Protein AF-A0A352SAU0-F1 (afdb_monomer_lite)

pLDDT: mean 84.66, std 15.34, range [40.19, 97.81]

Foldseek 3Di:
DAKAKEAEAALPDDLVPADFDDPRHQYEYEYQQQDFRPDHDPRGHTHYRNDNVVLVVVCVVVVHDSVQRHQKMWMADPVRHTFFIDGHPDPFAAPVRGPDDPPPSDDPPPPPDPPDGRVNVSNVVCVVDDDDDDPPDDPD

Structure (mmCIF, N/CA/C/O backbone):
data_AF-A0A352SAU0-F1
#
_entry.id   AF-A0A352SAU0-F1
#
loop_
_atom_site.group_PDB
_atom_site.id
_atom_site.type_symbol
_atom_site.label_atom_id
_atom_site.label_alt_id
_atom_site.label_comp_id
_atom_site.label_asym_id
_atom_site.label_entity_id
_atom_site.label_seq_id
_atom_site.pdbx_PDB_ins_code
_atom_site.Cartn_x
_atom_site.Cartn_y
_atom_site.Cartn_z
_atom_site.occupancy
_atom_site.B_iso_or_equiv
_atom_site.auth_seq_id
_atom_site.auth_comp_id
_atom_site.auth_asym_id
_atom_site.auth_atom_id
_atom_site.pdbx_PDB_model_num
ATOM 1 N N . HIS A 1 1 ? 1.248 -5.505 17.274 1.00 79.69 1 HIS A N 1
ATOM 2 C CA . HIS A 1 1 ? 0.507 -5.413 16.001 1.00 79.69 1 HIS A CA 1
ATOM 3 C C . HIS A 1 1 ? 0.961 -4.166 15.246 1.00 79.69 1 HIS A C 1
ATOM 5 O O . HIS A 1 1 ? 0.919 -3.080 15.819 1.00 79.69 1 HIS A O 1
ATOM 11 N N . GLN A 1 2 ? 1.485 -4.318 14.027 1.00 91.25 2 GLN A N 1
ATOM 12 C CA . GLN A 1 2 ? 2.058 -3.236 13.208 1.00 91.25 2 GLN A CA 1
ATOM 13 C C . GLN A 1 2 ? 1.171 -3.003 11.980 1.00 91.25 2 GLN A C 1
ATOM 15 O O . GLN A 1 2 ? 0.527 -3.939 11.518 1.00 91.25 2 GLN A O 1
ATOM 20 N N . ARG A 1 3 ? 1.123 -1.770 11.464 1.00 96.06 3 ARG A N 1
ATOM 21 C CA . ARG A 1 3 ? 0.459 -1.490 10.181 1.00 96.06 3 ARG A CA 1
ATOM 22 C C . ARG A 1 3 ? 1.268 -2.079 9.039 1.00 96.06 3 ARG A C 1
ATOM 24 O O . ARG A 1 3 ? 2.491 -2.149 9.136 1.00 96.06 3 ARG A O 1
ATOM 31 N N . VAL A 1 4 ? 0.605 -2.416 7.944 1.00 97.38 4 VAL A N 1
ATOM 32 C CA . VAL A 1 4 ? 1.283 -2.883 6.732 1.00 97.38 4 VAL A CA 1
ATOM 33 C C . VAL A 1 4 ? 1.120 -1.836 5.642 1.00 97.38 4 VAL A C 1
ATOM 35 O O . VAL A 1 4 ? 0.010 -1.371 5.389 1.00 97.38 4 VAL A O 1
ATOM 38 N N . ARG A 1 5 ? 2.227 -1.476 4.993 1.00 97.75 5 ARG A N 1
ATOM 39 C CA . ARG A 1 5 ? 2.218 -0.725 3.738 1.00 97.75 5 ARG A CA 1
ATOM 40 C C . ARG A 1 5 ? 2.569 -1.684 2.615 1.00 97.75 5 ARG A C 1
ATOM 42 O O . ARG A 1 5 ? 3.668 -2.228 2.601 1.00 97.75 5 ARG A O 1
ATOM 49 N N . VAL A 1 6 ? 1.655 -1.883 1.677 1.00 97.81 6 VAL A N 1
ATOM 50 C CA . VAL A 1 6 ? 1.907 -2.688 0.479 1.00 97.81 6 VAL A CA 1
ATOM 51 C C . VAL A 1 6 ? 2.239 -1.751 -0.669 1.00 97.81 6 VAL A C 1
ATOM 53 O O . VAL A 1 6 ? 1.471 -0.828 -0.933 1.00 97.81 6 VAL A O 1
ATOM 56 N N . VAL A 1 7 ? 3.359 -1.983 -1.349 1.00 96.69 7 VAL A N 1
ATOM 57 C CA . VAL A 1 7 ? 3.805 -1.163 -2.480 1.00 96.69 7 VAL A CA 1
ATOM 58 C C . VAL A 1 7 ? 3.922 -2.031 -3.722 1.00 96.69 7 VAL A C 1
ATOM 60 O O . VAL A 1 7 ? 4.691 -2.992 -3.745 1.00 96.69 7 VAL A O 1
ATOM 63 N N . ALA A 1 8 ? 3.165 -1.689 -4.762 1.00 96.12 8 ALA A N 1
ATOM 64 C CA . ALA A 1 8 ? 3.300 -2.316 -6.065 1.00 96.12 8 ALA A CA 1
ATOM 65 C C . ALA A 1 8 ? 4.572 -1.825 -6.752 1.00 96.12 8 ALA A C 1
ATOM 67 O O . ALA A 1 8 ? 4.643 -0.693 -7.232 1.00 96.12 8 ALA A O 1
ATOM 68 N N . PHE A 1 9 ? 5.575 -2.694 -6.790 1.00 93.50 9 PHE A N 1
ATOM 69 C CA . PHE A 1 9 ? 6.899 -2.398 -7.304 1.00 93.50 9 PHE A CA 1
ATOM 70 C C . PHE A 1 9 ? 7.146 -3.197 -8.581 1.00 93.50 9 PHE A C 1
ATOM 72 O O . PHE A 1 9 ? 7.021 -4.424 -8.609 1.00 93.50 9 PHE A O 1
ATOM 79 N N . GLU A 1 10 ? 7.493 -2.498 -9.6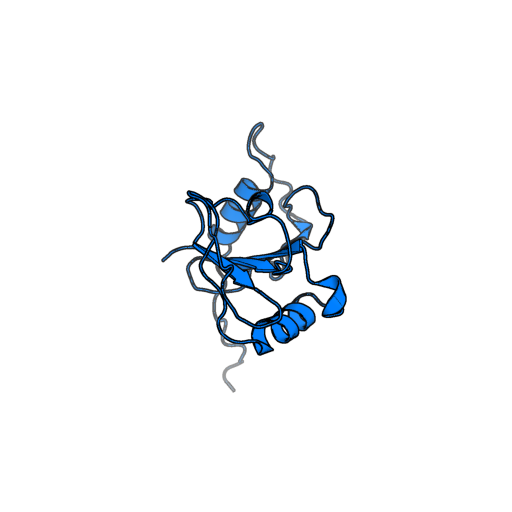57 1.00 85.31 10 GLU A N 1
ATOM 80 C CA . GLU A 1 10 ? 7.923 -3.152 -10.886 1.00 85.31 10 GLU A CA 1
ATOM 81 C C . GLU A 1 10 ? 9.350 -3.665 -10.669 1.00 85.31 10 GLU A C 1
ATOM 83 O O . GLU A 1 10 ? 10.290 -2.888 -10.562 1.00 85.31 10 GLU A O 1
ATOM 88 N N . GLY A 1 11 ? 9.485 -4.986 -10.516 1.00 67.75 11 GLY A N 1
ATOM 89 C CA . GLY A 1 11 ? 10.706 -5.678 -10.079 1.00 67.75 11 GLY A CA 1
ATOM 90 C C . GLY A 1 11 ? 11.911 -5.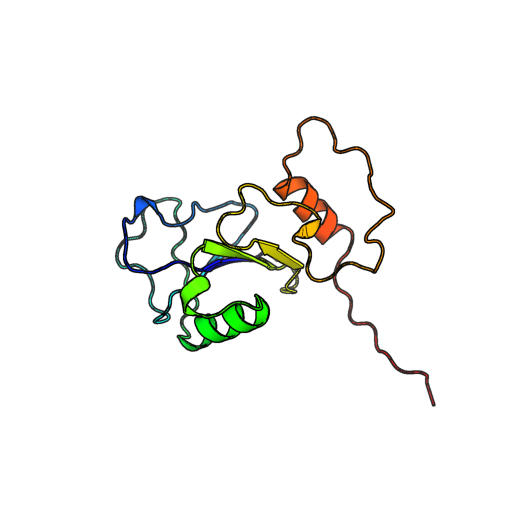601 -11.024 1.00 67.75 11 GLY A C 1
ATOM 91 O O . GLY A 1 11 ? 12.902 -6.282 -10.777 1.00 67.75 11 GLY A O 1
ATOM 92 N N . GLU A 1 12 ? 11.845 -4.791 -12.081 1.00 62.66 12 GLU A N 1
ATOM 93 C CA . GLU A 1 12 ? 12.933 -4.569 -13.031 1.00 62.66 12 GLU A CA 1
ATOM 94 C C . GLU A 1 12 ? 13.349 -3.095 -13.004 1.00 62.66 12 GLU A C 1
ATOM 96 O O . GLU A 1 12 ? 12.754 -2.246 -13.664 1.00 62.66 12 GLU A O 1
ATOM 101 N N . GLY A 1 13 ? 14.365 -2.766 -12.207 1.00 61.03 13 GLY A N 1
ATOM 102 C CA . GLY A 1 13 ? 14.868 -1.398 -12.113 1.00 61.03 13 GLY A CA 1
ATOM 103 C C . GLY A 1 13 ? 15.721 -1.144 -10.877 1.00 61.03 13 GLY A C 1
ATOM 104 O O . GLY A 1 13 ? 15.662 -1.897 -9.909 1.00 61.03 13 GLY A O 1
ATOM 105 N N . ASP A 1 14 ? 16.538 -0.091 -10.971 1.00 64.56 14 ASP A N 1
ATOM 106 C CA . ASP A 1 14 ? 17.459 0.450 -9.963 1.00 64.56 14 ASP A CA 1
ATOM 107 C C . ASP A 1 14 ? 17.063 0.129 -8.509 1.00 64.56 14 ASP A C 1
ATOM 109 O O . ASP A 1 14 ? 15.983 0.494 -8.045 1.00 64.56 14 ASP A O 1
ATOM 113 N N . ALA A 1 15 ? 17.968 -0.500 -7.754 1.00 68.44 15 ALA A N 1
ATOM 114 C CA . ALA A 1 15 ? 17.779 -0.779 -6.331 1.00 68.44 15 ALA A CA 1
ATOM 115 C C . ALA A 1 15 ? 17.501 0.499 -5.503 1.00 68.44 15 ALA A C 1
ATOM 117 O O . ALA A 1 15 ? 16.905 0.424 -4.426 1.00 68.44 15 ALA A O 1
ATOM 118 N N . GLY A 1 16 ? 17.886 1.678 -6.010 1.00 73.69 16 GLY A N 1
ATOM 119 C CA . GLY A 1 16 ? 17.534 2.986 -5.456 1.00 73.69 16 GLY A CA 1
ATOM 120 C C . GLY A 1 16 ? 16.041 3.342 -5.534 1.00 73.69 16 GLY A C 1
ATOM 121 O O . GLY A 1 16 ? 15.580 4.171 -4.744 1.00 73.69 16 GLY A O 1
ATOM 122 N N . ALA A 1 17 ? 15.279 2.693 -6.419 1.00 84.50 17 ALA A N 1
ATOM 123 C CA . ALA A 1 17 ? 13.839 2.891 -6.589 1.00 84.50 17 ALA A CA 1
ATOM 124 C C . ALA A 1 17 ? 12.986 2.082 -5.598 1.00 84.50 17 ALA A C 1
ATOM 126 O O . ALA A 1 17 ? 11.784 2.326 -5.491 1.00 84.50 17 ALA A O 1
ATOM 127 N N . LEU A 1 18 ? 13.582 1.140 -4.853 1.00 91.25 18 LEU A N 1
ATOM 128 C CA . LEU A 1 18 ? 12.860 0.411 -3.811 1.00 91.25 18 LEU A CA 1
ATOM 129 C C . LEU A 1 18 ? 12.302 1.391 -2.766 1.00 91.25 18 LEU A C 1
ATOM 131 O O . LEU A 1 18 ? 12.976 2.357 -2.418 1.00 91.25 18 LEU A O 1
ATOM 135 N N . PRO A 1 19 ? 11.109 1.173 -2.203 1.00 92.12 19 PRO A N 1
ATOM 136 C CA . PRO A 1 19 ? 10.586 2.029 -1.143 1.00 92.12 19 PRO A CA 1
ATOM 137 C C . PRO A 1 19 ? 11.520 2.058 0.073 1.00 92.12 19 PRO A C 1
ATOM 139 O O . PRO A 1 19 ? 12.045 1.022 0.481 1.00 92.12 19 PRO A O 1
ATOM 142 N N . LEU A 1 20 ? 11.724 3.238 0.665 1.00 92.88 20 LEU A N 1
ATOM 143 C CA . LEU A 1 20 ? 12.377 3.353 1.974 1.00 92.88 20 LEU A CA 1
ATOM 144 C C . LEU A 1 20 ? 11.481 2.743 3.046 1.00 92.88 20 LEU A C 1
ATOM 146 O O . LEU A 1 20 ? 10.278 2.996 3.039 1.00 92.88 20 LEU A O 1
ATOM 150 N N . GLU A 1 21 ? 12.057 1.998 3.981 1.00 93.81 21 GLU A N 1
ATOM 151 C CA . GLU A 1 21 ? 11.340 1.547 5.166 1.00 93.81 21 GLU A CA 1
ATOM 152 C C . GLU A 1 21 ? 10.912 2.734 6.024 1.00 93.81 21 GLU A C 1
ATOM 154 O O . GLU A 1 21 ? 11.637 3.716 6.193 1.00 93.81 21 GLU A O 1
ATOM 159 N N . ASP A 1 22 ? 9.714 2.624 6.580 1.00 93.25 22 ASP A N 1
ATOM 160 C CA . ASP A 1 22 ? 9.146 3.607 7.488 1.00 93.25 22 ASP A CA 1
ATOM 161 C C . ASP A 1 22 ? 8.799 2.877 8.790 1.00 93.25 22 ASP A C 1
ATOM 163 O O . ASP A 1 22 ? 8.026 1.920 8.752 1.00 93.25 22 ASP A O 1
ATOM 167 N N . PRO A 1 23 ? 9.321 3.309 9.952 1.00 93.62 23 PRO A N 1
ATOM 168 C CA . PRO A 1 23 ? 9.124 2.610 11.223 1.00 93.62 23 PRO A CA 1
ATOM 169 C C . PRO A 1 23 ? 7.649 2.495 11.645 1.00 93.62 23 PRO A C 1
ATOM 171 O O . PRO A 1 23 ? 7.307 1.677 12.502 1.00 93.62 23 PRO A O 1
ATOM 174 N N . ARG A 1 24 ? 6.749 3.288 11.051 1.00 94.38 24 ARG A N 1
ATOM 175 C CA . ARG A 1 24 ? 5.301 3.200 11.282 1.00 94.38 24 ARG A CA 1
ATOM 176 C C . ARG A 1 24 ? 4.670 1.959 10.639 1.00 94.38 24 ARG A C 1
ATOM 178 O O . ARG A 1 24 ? 3.542 1.620 11.012 1.00 94.38 24 ARG A O 1
ATOM 185 N N . PHE A 1 25 ? 5.370 1.290 9.719 1.00 96.06 25 PHE A N 1
ATOM 186 C CA . PHE A 1 25 ? 4.858 0.193 8.900 1.00 96.06 25 PHE A CA 1
ATOM 187 C C . PHE A 1 25 ? 5.825 -0.992 8.821 1.00 96.06 25 PHE A C 1
ATOM 189 O O . PHE A 1 25 ? 7.035 -0.850 8.940 1.00 96.06 25 PHE A O 1
ATOM 196 N N . LEU A 1 26 ? 5.265 -2.168 8.556 1.00 95.81 26 LEU A N 1
ATOM 197 C CA . LEU A 1 26 ? 5.958 -3.221 7.826 1.00 95.81 26 LEU A CA 1
ATOM 198 C C . LEU A 1 26 ? 5.714 -2.976 6.334 1.00 95.81 26 LEU A C 1
ATOM 200 O O . LEU A 1 26 ? 4.552 -2.937 5.914 1.00 95.81 26 LEU A O 1
ATOM 204 N N . THR A 1 27 ? 6.768 -2.807 5.537 1.00 96.50 27 THR A N 1
ATOM 205 C CA . THR A 1 27 ? 6.613 -2.611 4.090 1.00 96.50 27 THR A CA 1
ATOM 206 C C . THR A 1 27 ? 6.671 -3.946 3.351 1.00 96.50 27 THR A C 1
ATOM 208 O O . THR A 1 27 ? 7.655 -4.676 3.436 1.00 96.50 27 THR A O 1
ATOM 211 N N . LEU A 1 28 ? 5.617 -4.262 2.600 1.00 96.06 28 LEU A N 1
ATOM 212 C CA . LEU A 1 28 ? 5.522 -5.437 1.739 1.00 96.06 28 LEU A CA 1
ATOM 213 C C . LEU A 1 28 ? 5.566 -5.001 0.274 1.00 96.06 28 LEU A C 1
ATOM 215 O O . LEU A 1 28 ? 4.741 -4.207 -0.176 1.00 96.06 28 LEU A O 1
ATOM 219 N N . LEU A 1 29 ? 6.495 -5.556 -0.489 1.00 96.19 29 LEU A N 1
ATOM 220 C CA . LEU A 1 29 ? 6.547 -5.401 -1.931 1.00 96.19 29 LEU A CA 1
ATOM 221 C C . LEU A 1 29 ? 5.573 -6.360 -2.599 1.00 96.19 29 LEU A C 1
ATOM 223 O O . LEU A 1 29 ? 5.501 -7.548 -2.279 1.00 96.19 29 LEU A O 1
ATOM 227 N N . LEU A 1 30 ? 4.862 -5.835 -3.579 1.00 96.12 30 LEU A N 1
ATOM 228 C CA . LEU A 1 30 ? 4.088 -6.610 -4.523 1.00 96.12 30 LEU A CA 1
ATOM 229 C C . LEU A 1 30 ? 4.840 -6.561 -5.853 1.00 96.12 30 LEU A C 1
ATOM 231 O O . LEU A 1 30 ? 4.920 -5.496 -6.458 1.00 96.12 30 LEU A O 1
ATOM 235 N N . THR A 1 31 ? 5.414 -7.683 -6.280 1.00 94.50 31 THR A N 1
ATOM 236 C CA . THR A 1 31 ? 6.118 -7.821 -7.566 1.00 94.50 31 THR A CA 1
ATOM 237 C C . THR A 1 31 ? 5.299 -8.692 -8.516 1.00 94.50 31 THR A C 1
ATOM 239 O O . THR A 1 31 ? 4.487 -9.508 -8.074 1.00 94.50 31 THR A O 1
ATOM 242 N N . ARG A 1 32 ? 5.468 -8.514 -9.834 1.00 92.56 32 ARG A N 1
ATOM 243 C CA . ARG A 1 32 ? 4.671 -9.245 -10.841 1.00 92.56 32 ARG A CA 1
ATOM 244 C C . ARG A 1 32 ? 4.848 -10.761 -10.755 1.00 92.56 32 ARG A C 1
ATOM 246 O O . ARG A 1 32 ? 3.901 -11.501 -10.989 1.00 92.56 32 ARG A O 1
ATOM 253 N N . ASP A 1 33 ? 6.055 -11.218 -10.447 1.00 92.06 33 ASP A N 1
ATOM 254 C CA . ASP A 1 33 ? 6.414 -12.635 -10.397 1.00 92.06 33 ASP A CA 1
ATOM 255 C C . ASP A 1 33 ? 6.423 -13.210 -8.970 1.00 92.06 33 ASP A C 1
ATOM 257 O O . ASP A 1 33 ? 6.729 -14.389 -8.786 1.00 92.06 33 ASP A O 1
ATOM 261 N N . GLY A 1 34 ? 6.082 -12.395 -7.964 1.00 92.75 34 GLY A N 1
ATOM 262 C CA . GLY A 1 34 ? 6.114 -12.769 -6.550 1.00 92.75 34 GLY A CA 1
ATOM 263 C C . GLY A 1 34 ? 7.523 -13.008 -6.003 1.00 92.75 34 GLY A C 1
ATOM 264 O O . GLY A 1 34 ? 7.667 -13.546 -4.905 1.00 92.75 34 GLY A O 1
ATOM 265 N N . LYS A 1 35 ? 8.578 -12.650 -6.747 1.00 91.44 35 LYS A N 1
ATOM 266 C CA . LYS A 1 35 ? 9.959 -12.849 -6.305 1.00 91.44 35 LYS A CA 1
ATOM 267 C C . LYS A 1 35 ? 10.506 -11.599 -5.624 1.00 91.44 35 LYS A C 1
ATOM 269 O O . LYS A 1 35 ? 10.150 -10.481 -6.010 1.00 91.44 35 LYS A O 1
ATOM 274 N N . PRO A 1 36 ? 11.370 -11.771 -4.610 1.00 89.06 36 PRO A N 1
ATOM 275 C CA . 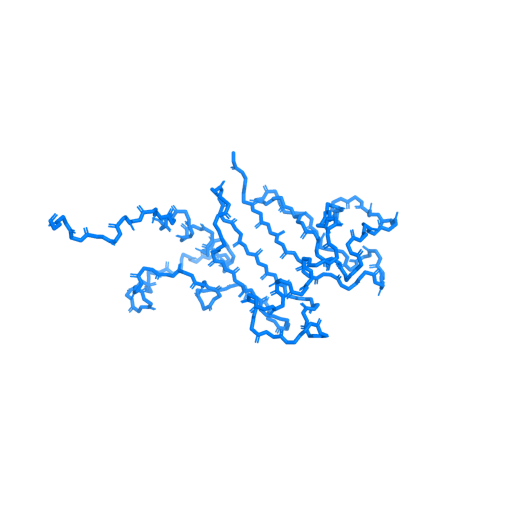PRO A 1 36 ? 12.031 -10.647 -3.971 1.00 89.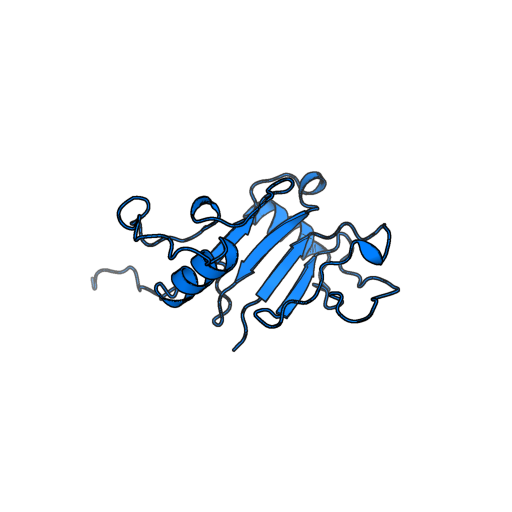06 36 PRO A CA 1
ATOM 276 C C . PRO A 1 36 ? 13.070 -10.024 -4.921 1.00 89.06 36 PRO A C 1
ATOM 278 O O . PRO A 1 36 ? 13.652 -10.740 -5.744 1.00 89.06 36 PRO A O 1
ATOM 281 N N . PRO A 1 37 ? 13.359 -8.719 -4.787 1.00 87.81 37 PRO A N 1
ATOM 282 C CA . PRO A 1 37 ? 14.492 -8.096 -5.462 1.00 87.81 37 PRO A CA 1
ATOM 283 C C . PRO A 1 37 ? 15.808 -8.793 -5.089 1.00 87.81 37 PRO A C 1
ATOM 285 O O . PRO A 1 37 ? 16.011 -9.176 -3.938 1.00 87.81 37 PRO A O 1
ATOM 288 N N . VAL A 1 38 ? 16.724 -8.921 -6.053 1.00 85.75 38 VAL A N 1
ATOM 289 C CA . VAL A 1 38 ? 18.012 -9.615 -5.850 1.00 85.75 38 VAL A CA 1
ATOM 290 C C . VAL A 1 38 ? 18.929 -8.848 -4.890 1.00 85.75 38 VAL A C 1
ATOM 292 O O . VAL A 1 38 ? 19.624 -9.458 -4.08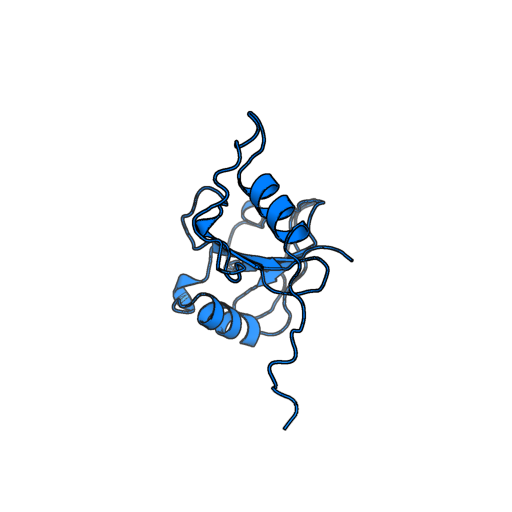4 1.00 85.75 38 VAL A O 1
ATOM 295 N N . ASN A 1 39 ? 18.910 -7.513 -4.953 1.00 87.19 39 ASN A N 1
ATOM 296 C CA . ASN A 1 39 ? 19.711 -6.636 -4.104 1.00 87.19 39 ASN A CA 1
ATOM 297 C C . ASN A 1 39 ? 18.797 -5.636 -3.395 1.00 87.19 39 ASN A C 1
ATOM 299 O O . ASN A 1 39 ? 18.164 -4.808 -4.048 1.00 87.19 39 ASN A O 1
ATOM 303 N N . VAL A 1 40 ? 18.759 -5.694 -2.063 1.00 90.81 40 VAL A N 1
ATOM 304 C CA . VAL A 1 40 ? 17.993 -4.761 -1.227 1.00 90.81 40 VAL A CA 1
ATOM 305 C C . VAL A 1 40 ? 18.981 -3.925 -0.409 1.00 90.81 40 VAL A C 1
ATOM 307 O O . VAL A 1 40 ? 19.609 -4.458 0.508 1.00 90.81 40 VAL A O 1
ATOM 310 N N . PRO A 1 41 ? 19.172 -2.633 -0.736 1.00 91.25 41 PRO A N 1
ATOM 311 C CA . PRO A 1 41 ? 20.022 -1.746 0.048 1.00 91.25 41 PRO A CA 1
ATOM 312 C C . PRO A 1 41 ? 19.502 -1.579 1.477 1.00 91.25 41 PRO A C 1
ATOM 314 O O . PRO A 1 41 ? 18.324 -1.792 1.768 1.00 91.25 41 PRO A O 1
ATOM 317 N N . GLN A 1 42 ? 20.373 -1.130 2.379 1.00 91.25 42 GLN A N 1
ATOM 318 C CA . GLN A 1 42 ? 19.971 -0.835 3.750 1.00 91.25 42 GLN A CA 1
ATOM 319 C C . GLN A 1 42 ? 18.824 0.189 3.781 1.00 91.25 42 GLN A C 1
ATOM 321 O O . GLN A 1 42 ? 18.796 1.131 2.987 1.00 91.25 42 GLN A O 1
ATOM 326 N N . PHE A 1 43 ? 17.890 0.001 4.718 1.00 92.25 43 PHE A N 1
ATOM 327 C CA . PHE A 1 43 ? 16.700 0.842 4.904 1.00 92.25 43 PHE A CA 1
ATOM 328 C C . PHE A 1 43 ? 15.715 0.841 3.727 1.00 92.25 43 PHE A C 1
ATOM 330 O O . PHE A 1 43 ? 14.818 1.678 3.693 1.00 92.25 43 PHE A O 1
ATOM 337 N N . ARG A 1 44 ? 15.851 -0.081 2.769 1.00 94.06 44 ARG A N 1
ATOM 338 C CA . ARG A 1 44 ? 14.877 -0.299 1.697 1.00 94.06 44 ARG A CA 1
ATOM 339 C C . ARG A 1 44 ? 14.040 -1.538 1.991 1.00 94.06 44 ARG A C 1
ATOM 341 O O . ARG A 1 44 ? 14.518 -2.484 2.614 1.00 94.06 44 ARG A O 1
ATOM 348 N N . ALA A 1 45 ? 12.796 -1.519 1.533 1.00 93.31 45 ALA A N 1
ATOM 349 C CA . ALA A 1 45 ? 11.886 -2.637 1.692 1.00 93.31 45 ALA A CA 1
ATOM 350 C C . ALA A 1 45 ? 12.364 -3.851 0.888 1.00 93.31 45 ALA A C 1
ATOM 352 O O . ALA A 1 45 ? 12.722 -3.727 -0.283 1.00 93.31 45 ALA A O 1
ATOM 353 N N . GLY A 1 46 ? 12.356 -5.022 1.527 1.00 90.50 46 GLY A N 1
ATOM 354 C CA . GLY A 1 46 ? 12.765 -6.294 0.916 1.00 90.50 46 GLY A CA 1
ATOM 355 C C . GLY A 1 46 ? 11.776 -7.441 1.114 1.00 90.50 46 GLY A C 1
ATOM 356 O O . GLY A 1 46 ? 11.875 -8.462 0.435 1.00 90.50 46 GLY A O 1
ATOM 357 N N . CYS A 1 47 ? 10.807 -7.298 2.023 1.00 93.75 47 CYS A N 1
ATOM 358 C CA . CYS A 1 47 ? 9.754 -8.291 2.202 1.00 93.75 47 CYS A CA 1
ATOM 359 C C . CYS A 1 47 ? 8.837 -8.294 0.978 1.00 93.75 47 CYS A C 1
ATOM 361 O O . CYS A 1 47 ? 8.406 -7.233 0.541 1.00 93.75 47 CYS A O 1
ATOM 363 N N . VAL A 1 48 ? 8.504 -9.470 0.444 1.00 94.81 48 VAL A N 1
ATOM 364 C CA . VAL A 1 48 ? 7.687 -9.610 -0.769 1.00 94.81 48 VAL A CA 1
ATOM 365 C C . VAL A 1 48 ? 6.478 -10.506 -0.526 1.00 94.81 48 VAL A C 1
ATOM 367 O O . VAL A 1 48 ? 6.547 -11.486 0.219 1.00 94.81 48 VAL A O 1
ATOM 370 N N . ALA A 1 49 ? 5.365 -10.199 -1.186 1.00 95.38 49 ALA A N 1
ATOM 371 C CA . ALA A 1 49 ? 4.268 -11.141 -1.339 1.00 95.38 49 ALA A CA 1
ATOM 372 C C . ALA A 1 49 ? 4.702 -12.280 -2.276 1.00 95.38 49 ALA A C 1
ATOM 374 O O . ALA A 1 49 ? 4.733 -12.113 -3.491 1.00 95.38 49 ALA A O 1
ATOM 375 N N . ALA A 1 50 ? 5.000 -13.453 -1.713 1.00 93.31 50 ALA A N 1
ATOM 376 C CA . ALA A 1 50 ? 5.550 -14.593 -2.457 1.00 93.31 50 ALA A CA 1
ATOM 377 C C . ALA A 1 50 ? 4.592 -15.229 -3.490 1.00 93.31 50 ALA A C 1
ATOM 379 O O . ALA A 1 50 ? 4.975 -16.148 -4.211 1.00 93.31 50 ALA A O 1
ATOM 380 N N . SER A 1 51 ? 3.331 -14.789 -3.545 1.00 94.62 51 SER A N 1
ATOM 381 C CA . SER A 1 51 ? 2.345 -15.305 -4.494 1.00 94.62 51 SER A CA 1
ATOM 382 C C . SER A 1 51 ? 2.268 -14.400 -5.725 1.00 94.62 51 SER A C 1
ATOM 384 O O . SER A 1 51 ? 1.883 -13.238 -5.577 1.00 94.62 51 SER A O 1
ATOM 386 N N . PRO A 1 52 ? 2.517 -14.908 -6.946 1.00 88.56 52 PRO A N 1
ATOM 387 C CA . PRO A 1 52 ? 2.375 -14.108 -8.165 1.00 88.56 52 PRO A CA 1
ATOM 388 C C . PRO A 1 52 ? 0.924 -13.652 -8.398 1.00 88.56 52 PRO A C 1
ATOM 390 O O . PRO A 1 52 ? 0.681 -12.601 -8.984 1.00 88.56 52 PRO A O 1
ATOM 393 N N . LEU A 1 53 ? -0.062 -14.382 -7.859 1.00 95.94 53 LEU A N 1
ATOM 394 C CA . LEU A 1 53 ? -1.478 -14.000 -7.927 1.00 95.94 53 LEU A CA 1
ATOM 395 C C . LEU A 1 53 ? -1.798 -12.739 -7.108 1.00 95.94 53 LEU A C 1
ATOM 397 O O . LEU A 1 53 ? -2.854 -12.131 -7.298 1.00 95.94 53 LEU A O 1
ATOM 401 N N . ALA A 1 54 ? -0.910 -12.340 -6.192 1.00 96.69 54 ALA A N 1
ATOM 402 C CA . ALA A 1 54 ? -1.108 -11.152 -5.376 1.00 96.69 54 ALA A CA 1
ATOM 403 C C . ALA A 1 54 ? -1.133 -9.883 -6.243 1.00 96.69 54 ALA A C 1
ATOM 405 O O . ALA A 1 54 ? -1.952 -9.001 -5.988 1.00 96.69 54 ALA A O 1
ATOM 406 N N . TRP A 1 55 ? -0.324 -9.816 -7.308 1.00 97.00 55 TRP A N 1
ATOM 407 C CA . TRP A 1 55 ? -0.335 -8.689 -8.244 1.00 97.00 55 TRP A CA 1
ATOM 408 C C . TRP A 1 55 ? -1.735 -8.440 -8.822 1.00 97.00 55 TRP A C 1
ATOM 410 O O . TRP A 1 55 ? -2.295 -7.351 -8.685 1.00 97.00 55 TRP A O 1
ATOM 420 N N . ASP A 1 56 ? -2.352 -9.473 -9.394 1.00 97.25 56 ASP A N 1
ATOM 421 C CA . ASP A 1 56 ? -3.678 -9.359 -10.005 1.00 97.25 56 ASP A CA 1
ATOM 422 C C . ASP A 1 56 ? -4.786 -9.105 -8.978 1.00 97.25 56 ASP A C 1
ATOM 424 O O . ASP A 1 56 ? -5.732 -8.363 -9.254 1.00 97.25 56 ASP A O 1
ATOM 428 N N . ALA A 1 57 ? -4.680 -9.687 -7.781 1.00 97.31 57 ALA A N 1
ATOM 429 C CA . ALA A 1 57 ? -5.638 -9.450 -6.707 1.00 97.31 57 ALA A CA 1
ATOM 430 C C . ALA A 1 57 ? -5.648 -7.973 -6.279 1.00 97.31 57 ALA A C 1
ATOM 432 O O . ALA A 1 57 ? -6.711 -7.352 -6.213 1.00 97.31 57 ALA A O 1
ATOM 433 N N . TYR A 1 58 ? -4.473 -7.382 -6.057 1.00 97.44 58 TYR A N 1
ATOM 434 C CA . TYR A 1 58 ? -4.368 -5.971 -5.683 1.00 97.44 58 TYR A CA 1
ATOM 435 C C . TYR A 1 58 ? -4.709 -5.028 -6.841 1.00 97.44 58 TYR A C 1
ATOM 437 O O . TYR A 1 58 ? -5.297 -3.980 -6.586 1.00 97.44 58 TYR A O 1
ATOM 445 N N . ALA A 1 59 ? -4.450 -5.398 -8.103 1.00 97.19 59 ALA A N 1
ATOM 446 C CA . ALA A 1 59 ? -4.948 -4.643 -9.259 1.00 97.19 59 ALA A CA 1
ATOM 447 C C . ALA A 1 59 ? -6.480 -4.531 -9.247 1.00 97.19 59 ALA A C 1
ATOM 449 O O . ALA A 1 59 ? -7.034 -3.439 -9.397 1.00 97.19 59 ALA A O 1
ATOM 450 N N . ARG A 1 60 ? -7.169 -5.648 -8.979 1.00 96.62 60 ARG A N 1
ATOM 451 C CA . ARG A 1 60 ? -8.635 -5.684 -8.862 1.00 96.62 60 ARG A CA 1
ATOM 452 C C . ARG A 1 60 ? -9.137 -4.840 -7.692 1.00 96.62 60 ARG A C 1
ATOM 454 O O . ARG A 1 60 ? -10.061 -4.057 -7.883 1.00 96.62 60 ARG A O 1
ATOM 461 N N . ILE A 1 61 ? -8.506 -4.935 -6.519 1.00 95.00 61 ILE A N 1
ATOM 462 C CA . ILE A 1 61 ? -8.826 -4.086 -5.353 1.00 95.00 61 ILE A CA 1
ATOM 463 C C . ILE A 1 61 ? -8.587 -2.599 -5.671 1.00 95.00 61 ILE A C 1
ATOM 465 O O . ILE A 1 61 ? -9.354 -1.726 -5.257 1.00 95.00 61 ILE A O 1
ATOM 469 N N . ALA A 1 62 ? -7.540 -2.284 -6.435 1.00 95.25 62 ALA A N 1
ATOM 470 C CA . ALA A 1 62 ? -7.266 -0.926 -6.887 1.00 95.25 62 ALA A CA 1
ATOM 471 C C . ALA A 1 62 ? -8.223 -0.418 -7.973 1.00 95.25 62 ALA A C 1
ATOM 473 O O . ALA A 1 62 ? -8.275 0.788 -8.208 1.00 95.25 62 ALA A O 1
ATOM 474 N N . GLY A 1 63 ? -9.001 -1.299 -8.605 1.00 95.06 63 GLY A N 1
ATOM 475 C CA . GLY A 1 63 ? -9.885 -0.938 -9.710 1.00 95.06 63 GLY A CA 1
ATOM 476 C C . GLY A 1 63 ? -9.126 -0.476 -10.958 1.00 95.06 63 GLY A C 1
ATOM 477 O O . GLY A 1 63 ? -9.654 0.326 -11.724 1.00 95.06 63 GLY A O 1
ATOM 478 N N . ILE A 1 64 ? -7.890 -0.946 -11.155 1.00 96.00 64 ILE A N 1
ATOM 479 C CA . ILE A 1 64 ? -7.041 -0.595 -12.303 1.00 96.00 64 ILE A CA 1
ATOM 480 C C . ILE A 1 64 ? -6.502 -1.850 -12.990 1.00 96.00 64 ILE A C 1
ATOM 482 O O . ILE A 1 64 ? -6.444 -2.931 -12.405 1.00 96.00 64 ILE A O 1
ATOM 486 N N . ALA A 1 65 ? -6.100 -1.714 -14.253 1.00 96.62 65 ALA A N 1
ATOM 487 C CA . ALA A 1 65 ? -5.517 -2.820 -15.004 1.00 96.62 65 ALA A CA 1
ATOM 488 C C . ALA A 1 65 ? -4.159 -3.259 -14.402 1.00 96.62 65 ALA A C 1
ATOM 490 O O . ALA A 1 65 ? -3.385 -2.397 -13.974 1.00 96.62 65 ALA A O 1
ATOM 491 N N . PRO A 1 66 ? -3.806 -4.561 -14.420 1.00 95.62 66 PRO A N 1
ATOM 492 C CA . PRO A 1 66 ? -2.546 -5.052 -13.848 1.00 95.62 66 PRO A CA 1
ATOM 493 C C . PRO A 1 66 ? -1.279 -4.414 -14.433 1.00 95.62 66 PRO A C 1
ATOM 495 O O . PRO A 1 66 ? -0.262 -4.302 -13.751 1.00 95.62 66 PRO A O 1
ATOM 498 N N . ASN A 1 67 ? -1.297 -3.972 -15.691 1.00 94.88 67 ASN A N 1
ATOM 499 C CA . ASN A 1 67 ? -0.167 -3.263 -16.301 1.00 94.88 67 ASN A CA 1
ATOM 500 C C . ASN A 1 67 ? -0.006 -1.815 -15.796 1.00 94.88 67 ASN A C 1
ATOM 502 O O . ASN A 1 67 ? 1.032 -1.214 -16.038 1.00 94.88 67 ASN A O 1
ATOM 506 N N . ARG A 1 68 ? -0.994 -1.271 -15.076 1.00 95.06 68 ARG A N 1
ATOM 507 C CA . ARG A 1 68 ? -0.989 0.077 -14.487 1.00 95.06 68 ARG A CA 1
ATOM 508 C C . ARG A 1 68 ? -0.801 0.075 -12.969 1.00 95.06 68 ARG A C 1
ATOM 510 O O . ARG A 1 68 ? -0.866 1.141 -12.374 1.00 95.06 68 ARG A O 1
ATOM 517 N N . LEU A 1 69 ? -0.601 -1.090 -12.345 1.00 95.94 69 LEU A N 1
ATOM 518 C CA . LEU A 1 69 ? -0.547 -1.212 -10.886 1.00 95.94 69 LEU A CA 1
ATOM 519 C C . LEU A 1 69 ? 0.742 -0.653 -10.264 1.00 95.94 69 LEU A C 1
ATOM 521 O O . LEU A 1 69 ? 0.693 -0.176 -9.134 1.00 95.94 69 LEU A O 1
ATOM 525 N N . ALA A 1 70 ? 1.873 -0.693 -10.973 1.00 94.25 70 ALA A N 1
ATOM 526 C CA . ALA A 1 70 ? 3.153 -0.207 -10.454 1.00 94.25 70 ALA A CA 1
ATOM 527 C C . ALA A 1 70 ? 3.044 1.239 -9.932 1.00 94.25 70 ALA A C 1
ATOM 529 O O . ALA A 1 70 ? 2.440 2.095 -10.578 1.00 94.25 70 ALA A O 1
ATOM 530 N N . GLY A 1 71 ? 3.603 1.498 -8.748 1.00 92.56 71 GLY A N 1
ATOM 531 C CA . GLY A 1 71 ? 3.496 2.782 -8.049 1.00 92.56 71 GLY A CA 1
ATOM 532 C C . GLY A 1 71 ? 2.216 2.965 -7.225 1.00 92.56 71 GLY A C 1
ATOM 533 O O . GLY A 1 71 ? 2.036 4.017 -6.622 1.00 92.56 71 GLY A O 1
ATOM 534 N N . THR A 1 72 ? 1.324 1.971 -7.181 1.00 96.69 72 THR A N 1
ATOM 535 C CA . THR A 1 72 ? 0.173 1.978 -6.263 1.00 96.69 72 THR A CA 1
ATOM 536 C C . THR A 1 72 ? 0.624 1.569 -4.865 1.00 96.69 72 THR A C 1
ATOM 538 O O . THR A 1 72 ? 1.351 0.584 -4.706 1.00 96.69 72 THR A O 1
ATOM 541 N N . GLU A 1 73 ? 0.131 2.268 -3.847 1.00 96.69 73 GLU A N 1
ATOM 542 C CA . GLU A 1 73 ? 0.359 1.923 -2.445 1.00 96.69 73 GLU A CA 1
ATOM 543 C C . GLU A 1 73 ? -0.953 1.643 -1.719 1.00 96.69 73 GLU A C 1
ATOM 545 O O . GLU A 1 73 ? -1.986 2.255 -1.995 1.00 96.69 73 GLU A O 1
ATOM 550 N N . PHE A 1 74 ? -0.902 0.743 -0.744 1.00 97.56 74 PHE A N 1
ATOM 551 C CA . PHE A 1 74 ? -2.032 0.381 0.098 1.00 97.56 74 PHE A CA 1
ATOM 552 C C . PHE A 1 74 ? -1.615 0.393 1.561 1.00 97.56 74 PHE A C 1
ATOM 554 O O . PHE A 1 74 ? -0.518 -0.053 1.895 1.00 97.56 74 PHE A O 1
ATOM 561 N N . LEU A 1 75 ? -2.509 0.842 2.439 1.00 96.88 75 LEU A N 1
ATOM 562 C CA . LEU A 1 75 ? -2.290 0.812 3.883 1.00 96.88 75 LEU A CA 1
ATOM 563 C C . LEU A 1 75 ? -3.313 -0.103 4.541 1.00 96.88 75 LEU A C 1
ATOM 565 O O . LEU A 1 75 ? -4.520 0.077 4.356 1.00 96.88 75 LEU A O 1
ATOM 569 N N . ALA A 1 76 ? -2.822 -1.040 5.344 1.00 95.56 76 ALA A N 1
ATOM 570 C CA . ALA A 1 76 ? -3.623 -1.813 6.276 1.00 95.56 76 ALA A CA 1
ATOM 571 C C . ALA A 1 76 ? -3.361 -1.355 7.715 1.00 95.56 76 ALA A C 1
ATOM 573 O O . ALA A 1 76 ? -2.240 -0.974 8.069 1.00 95.56 76 ALA A O 1
ATOM 574 N N . ASP A 1 77 ? -4.402 -1.365 8.545 1.00 94.44 77 ASP A N 1
ATOM 575 C CA . ASP A 1 77 ? -4.260 -1.054 9.965 1.00 94.44 77 ASP A CA 1
ATOM 576 C C . ASP A 1 77 ? -3.574 -2.189 10.744 1.00 94.44 77 ASP A C 1
ATOM 578 O O . ASP A 1 77 ? -3.098 -3.178 10.184 1.00 94.44 77 ASP A O 1
ATOM 582 N N . ARG A 1 78 ? -3.458 -2.006 12.062 1.00 93.75 78 ARG A N 1
ATOM 583 C CA . ARG A 1 78 ? -2.779 -2.956 12.952 1.00 93.75 78 ARG A CA 1
ATOM 584 C C . ARG A 1 78 ? -3.510 -4.297 13.053 1.00 93.75 78 ARG A C 1
ATOM 586 O O . ARG A 1 78 ? -2.871 -5.286 13.402 1.00 93.75 78 ARG A O 1
ATOM 593 N N . ASP A 1 79 ? -4.796 -4.328 12.724 1.00 91.19 79 ASP A N 1
ATOM 594 C CA . ASP A 1 79 ? -5.630 -5.528 12.760 1.00 91.19 79 ASP A CA 1
ATOM 595 C C . ASP A 1 79 ? -5.688 -6.222 11.387 1.00 91.19 79 ASP A C 1
ATOM 597 O O . ASP A 1 79 ? -6.342 -7.251 11.231 1.00 91.19 79 ASP A O 1
ATOM 601 N N . GLY A 1 80 ? -4.964 -5.693 10.392 1.00 90.88 80 GLY A N 1
ATOM 602 C CA . GLY A 1 80 ? -4.847 -6.275 9.057 1.00 90.88 80 GLY A CA 1
ATOM 603 C C . GLY A 1 80 ? -5.964 -5.874 8.095 1.00 90.88 80 GLY A C 1
ATOM 604 O O . GLY A 1 80 ? -6.020 -6.401 6.984 1.00 90.88 80 GLY A O 1
ATOM 605 N N . TRP A 1 81 ? -6.834 -4.931 8.467 1.00 92.19 81 TRP A N 1
ATOM 606 C CA . TRP A 1 81 ? -7.866 -4.432 7.561 1.00 92.19 81 TRP A CA 1
ATOM 607 C C . TRP A 1 81 ? -7.282 -3.428 6.582 1.00 92.19 81 TRP A C 1
ATOM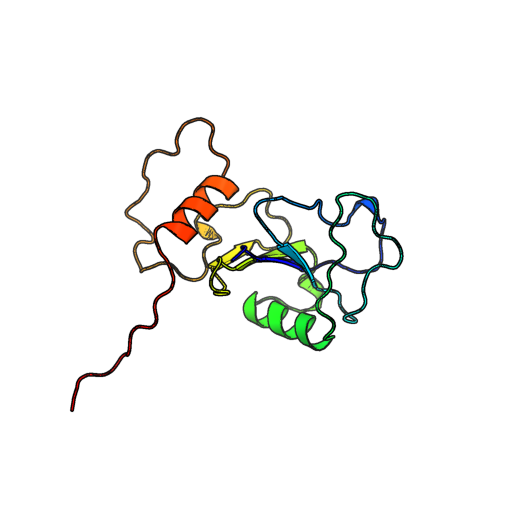 609 O O . TRP A 1 81 ? -6.579 -2.505 6.983 1.00 92.19 81 TRP A O 1
ATOM 619 N N . LEU A 1 82 ? -7.613 -3.559 5.297 1.00 94.19 82 LEU A N 1
ATOM 620 C CA . LEU A 1 82 ? -7.234 -2.581 4.283 1.00 94.19 82 LEU A CA 1
ATOM 621 C C . LEU A 1 82 ? -8.014 -1.271 4.484 1.00 94.19 82 LEU A C 1
ATOM 623 O O . LEU A 1 82 ? -9.244 -1.274 4.528 1.00 94.19 82 LEU A O 1
ATOM 627 N N . ARG A 1 83 ? -7.302 -0.145 4.596 1.00 94.38 83 ARG A N 1
ATOM 628 C CA . ARG A 1 83 ? -7.884 1.157 4.962 1.00 94.38 83 ARG A CA 1
ATOM 629 C C . ARG A 1 83 ? -7.717 2.235 3.911 1.00 94.38 83 ARG A C 1
ATOM 631 O O . ARG A 1 83 ? -8.620 3.057 3.776 1.00 94.38 83 ARG A O 1
ATOM 638 N N . ALA A 1 84 ? -6.600 2.248 3.190 1.00 95.31 84 ALA A N 1
ATOM 639 C CA . ALA A 1 84 ? -6.314 3.295 2.218 1.00 95.31 84 ALA A CA 1
ATOM 640 C C . ALA A 1 84 ? -5.593 2.769 0.975 1.00 95.31 84 ALA A C 1
ATOM 642 O O . ALA A 1 84 ? -4.936 1.726 1.025 1.00 95.31 84 ALA A O 1
ATOM 643 N N . ARG A 1 85 ? -5.712 3.517 -0.125 1.00 96.44 85 ARG A N 1
ATOM 644 C CA . ARG A 1 85 ? -5.068 3.261 -1.413 1.00 96.44 85 ARG A CA 1
ATOM 645 C C . ARG A 1 85 ? -4.663 4.569 -2.088 1.00 96.44 85 ARG A C 1
ATOM 647 O O . ARG A 1 85 ? -5.530 5.375 -2.413 1.00 96.44 85 ARG A O 1
ATOM 654 N N . SER A 1 86 ? -3.381 4.702 -2.411 1.00 95.19 86 SER A N 1
ATOM 655 C CA . SER A 1 86 ? -2.852 5.764 -3.269 1.00 95.19 86 SER A CA 1
ATOM 656 C C . SER A 1 86 ? -2.589 5.213 -4.670 1.00 95.19 86 SER A C 1
ATOM 658 O O . SER A 1 86 ? -1.938 4.179 -4.819 1.00 95.19 86 SER A O 1
ATOM 660 N N . LEU A 1 87 ? -3.132 5.868 -5.698 1.00 93.06 87 LEU A N 1
ATOM 661 C CA . LEU A 1 87 ? -2.918 5.487 -7.099 1.00 93.06 87 LEU A CA 1
ATOM 662 C C . LEU A 1 87 ? -1.581 6.039 -7.628 1.00 93.06 87 LEU A C 1
ATOM 664 O O . LEU A 1 87 ? -1.091 7.041 -7.105 1.00 93.06 87 LEU A O 1
ATOM 668 N N . PRO A 1 88 ? -1.018 5.452 -8.701 1.00 89.19 88 PRO A N 1
ATOM 669 C CA . PRO A 1 88 ? 0.238 5.922 -9.276 1.00 89.19 88 PRO A CA 1
ATOM 670 C C . PRO A 1 88 ? 0.156 7.394 -9.700 1.00 89.19 88 PRO A C 1
ATOM 672 O O . PRO A 1 88 ? -0.847 7.825 -10.275 1.00 89.19 88 PRO A O 1
ATOM 675 N N . GLY A 1 89 ? 1.223 8.155 -9.444 1.00 84.38 89 GLY A N 1
ATOM 676 C CA . GLY A 1 89 ? 1.304 9.585 -9.774 1.00 84.38 89 GLY A CA 1
ATOM 677 C C . GLY A 1 89 ? 0.623 10.517 -8.766 1.00 84.38 89 GLY A C 1
ATOM 678 O O . GLY A 1 89 ? 0.402 11.684 -9.074 1.00 84.38 89 GLY A O 1
ATOM 679 N N . ARG A 1 90 ? 0.256 10.021 -7.579 1.00 83.31 90 ARG A N 1
ATOM 680 C CA . ARG A 1 90 ? -0.152 10.862 -6.449 1.00 83.31 90 ARG A CA 1
ATOM 681 C C . ARG A 1 90 ? 1.071 11.281 -5.636 1.00 83.31 90 ARG A C 1
ATOM 683 O O . ARG A 1 90 ? 1.850 10.433 -5.218 1.00 83.31 90 ARG A O 1
ATOM 690 N N . ASP A 1 91 ? 1.171 12.577 -5.356 1.00 75.88 91 ASP A N 1
ATOM 691 C CA . ASP A 1 91 ? 2.330 13.149 -4.657 1.00 75.88 91 ASP A CA 1
ATOM 692 C C . ASP A 1 91 ? 2.217 13.088 -3.125 1.00 75.88 91 ASP A C 1
ATOM 694 O O . ASP A 1 91 ? 3.218 13.192 -2.418 1.00 75.88 91 ASP A O 1
ATOM 698 N N . ALA A 1 92 ? 1.001 12.940 -2.587 1.00 85.88 92 ALA A N 1
ATOM 699 C CA . ALA A 1 92 ? 0.762 12.916 -1.148 1.00 85.88 92 ALA A CA 1
ATOM 700 C C . ALA A 1 92 ? -0.493 12.121 -0.771 1.00 85.88 92 ALA A C 1
ATOM 702 O O . ALA A 1 92 ? -1.484 12.109 -1.502 1.00 85.88 92 ALA A O 1
ATOM 703 N N . TRP A 1 93 ? -0.445 11.520 0.420 1.00 91.38 93 TRP A N 1
ATOM 704 C CA . TRP A 1 93 ? -1.587 10.880 1.066 1.00 91.38 93 TRP A CA 1
ATOM 705 C C . TRP A 1 93 ? -2.600 11.912 1.562 1.00 91.38 93 TRP A C 1
ATOM 707 O O . TRP A 1 93 ? -2.231 12.942 2.131 1.00 91.38 93 TRP A O 1
ATOM 717 N N . GLY A 1 94 ? -3.884 11.597 1.429 1.00 86.88 94 GLY A N 1
ATOM 718 C CA . GLY A 1 94 ? -4.977 12.400 1.959 1.00 86.88 94 GLY A CA 1
ATOM 719 C C . GLY A 1 94 ? -6.219 11.578 2.289 1.00 86.88 94 GLY A C 1
ATOM 720 O O . GLY A 1 94 ? -6.286 10.368 2.094 1.00 86.88 94 GLY A O 1
ATOM 721 N N . THR A 1 95 ? -7.254 12.251 2.789 1.00 82.81 95 THR A N 1
ATOM 722 C CA . THR A 1 95 ? -8.520 11.604 3.178 1.00 82.81 95 THR A CA 1
ATOM 723 C C . THR A 1 95 ? -9.258 10.965 2.002 1.00 82.81 95 THR A C 1
ATOM 725 O O . THR A 1 95 ? -9.997 10.007 2.207 1.00 82.81 95 THR A O 1
ATOM 728 N N . ALA A 1 96 ? -9.036 11.459 0.780 1.00 84.69 96 ALA A N 1
ATOM 729 C CA . ALA A 1 96 ? -9.583 10.887 -0.450 1.00 84.69 96 ALA A CA 1
ATOM 730 C C . ALA A 1 96 ? -9.031 9.487 -0.771 1.00 84.69 96 ALA A C 1
ATOM 732 O O . ALA A 1 96 ? -9.603 8.789 -1.605 1.00 84.69 96 ALA A O 1
ATOM 733 N N . ASP A 1 97 ? -7.943 9.078 -0.117 1.00 91.12 97 ASP A N 1
ATOM 734 C CA . ASP A 1 97 ? -7.323 7.771 -0.325 1.00 91.12 97 ASP A CA 1
ATOM 735 C C . ASP A 1 97 ? -7.912 6.697 0.608 1.00 91.12 97 ASP A C 1
ATOM 737 O O . ASP A 1 97 ? -7.584 5.521 0.465 1.00 91.12 97 ASP A O 1
ATOM 741 N N . LEU A 1 98 ? -8.799 7.056 1.550 1.00 91.12 98 LEU A N 1
ATOM 742 C CA . LEU A 1 98 ? -9.508 6.091 2.397 1.00 91.12 98 LEU A CA 1
ATOM 743 C C . LEU A 1 98 ? -10.488 5.244 1.573 1.00 91.12 98 LEU A C 1
ATOM 745 O O . LEU A 1 98 ? -11.330 5.770 0.851 1.00 91.12 98 LEU A O 1
ATOM 749 N N . LEU A 1 99 ? -10.422 3.923 1.742 1.00 88.44 99 LEU A N 1
ATOM 750 C CA . LEU A 1 99 ? -11.321 2.963 1.090 1.00 88.44 99 LEU A CA 1
ATOM 751 C C . LEU A 1 99 ? -12.586 2.696 1.910 1.00 88.44 99 LEU A C 1
ATOM 753 O O . LEU A 1 99 ? -13.673 2.561 1.358 1.00 88.44 99 LEU A O 1
ATOM 757 N N . CYS A 1 100 ? -12.441 2.639 3.233 1.00 72.19 100 CYS A N 1
ATOM 758 C CA . CYS A 1 100 ? -13.526 2.370 4.167 1.00 72.19 100 CYS A CA 1
ATOM 759 C C . CYS A 1 100 ? -13.596 3.530 5.159 1.00 72.19 100 CYS A C 1
ATOM 761 O O . CYS A 1 100 ? -12.790 3.604 6.088 1.00 72.19 100 CYS A O 1
ATOM 763 N N . SER A 1 101 ? -14.541 4.446 4.945 1.00 67.81 101 SER A N 1
ATOM 764 C CA . SER A 1 101 ? -14.896 5.481 5.920 1.00 67.81 101 SER A CA 1
ATOM 765 C C . SER A 1 101 ? -16.321 5.246 6.409 1.00 67.81 101 SER A C 1
ATOM 767 O O . SER A 1 101 ? -17.160 4.718 5.679 1.00 67.81 101 SER A O 1
ATOM 769 N N . THR A 1 102 ? -16.606 5.632 7.649 1.00 62.88 102 THR A N 1
ATOM 770 C CA . THR A 1 102 ? -17.892 5.418 8.341 1.00 62.88 102 THR A CA 1
ATOM 771 C C . THR A 1 102 ? -19.057 6.265 7.784 1.00 62.88 102 THR A C 1
ATOM 773 O O . THR A 1 102 ? -19.979 6.635 8.505 1.00 62.88 102 THR A O 1
ATOM 776 N N . GLY A 1 103 ? -19.034 6.627 6.496 1.00 53.31 103 GLY A N 1
ATOM 777 C CA . GLY A 1 103 ? -20.026 7.507 5.864 1.00 53.31 103 GLY A CA 1
ATOM 778 C C . GLY A 1 103 ? -19.903 8.981 6.274 1.00 53.31 103 GLY A C 1
ATOM 779 O O . GLY A 1 103 ? -20.572 9.842 5.705 1.00 53.31 103 GLY A O 1
ATOM 780 N N . GLN A 1 104 ? -18.998 9.315 7.197 1.00 53.00 104 GLN A N 1
ATOM 781 C CA . GLN A 1 104 ? -18.635 10.685 7.566 1.00 53.00 104 GLN A CA 1
ATOM 782 C C . GLN A 1 104 ? -17.632 11.257 6.550 1.00 53.00 104 GLN A C 1
ATOM 784 O O . GLN A 1 104 ? -16.539 11.708 6.895 1.00 53.00 104 GLN A O 1
ATOM 789 N N . VAL A 1 105 ? -17.976 11.212 5.260 1.00 49.91 105 VAL A N 1
ATOM 790 C CA . VAL A 1 105 ? -17.093 11.719 4.195 1.00 49.91 105 VAL A CA 1
ATOM 791 C C . VAL A 1 105 ? -16.995 13.255 4.248 1.00 49.91 105 VAL A C 1
ATOM 793 O O . VAL A 1 105 ? -16.065 13.819 3.692 1.00 49.91 105 VAL A O 1
ATOM 796 N N . ASN A 1 106 ? -17.890 13.944 4.976 1.00 48.69 106 ASN A N 1
ATOM 797 C CA . ASN A 1 106 ? -18.040 15.404 4.880 1.00 48.69 106 ASN A CA 1
ATOM 798 C C . ASN A 1 106 ? -18.240 16.192 6.196 1.00 48.69 106 ASN A C 1
ATOM 800 O O . ASN A 1 106 ? -18.700 17.328 6.122 1.00 48.69 106 ASN A O 1
ATOM 804 N N . LYS A 1 107 ? -17.921 15.669 7.392 1.00 44.38 107 LYS A N 1
ATOM 805 C CA . LYS A 1 107 ? -18.037 16.484 8.632 1.00 44.38 107 LYS A CA 1
ATOM 806 C C . LYS A 1 107 ? -16.728 16.846 9.320 1.00 44.38 107 LYS A C 1
ATOM 808 O O . LYS A 1 107 ? -16.631 17.957 9.828 1.00 44.38 107 LYS A O 1
ATOM 813 N N . ASP A 1 108 ? -15.692 16.025 9.207 1.00 45.91 108 ASP A N 1
ATOM 814 C CA . ASP A 1 108 ? -14.418 16.333 9.855 1.00 45.91 108 ASP A CA 1
ATOM 815 C C . ASP A 1 108 ? -13.416 16.928 8.874 1.00 45.91 108 ASP A C 1
ATOM 817 O O . ASP A 1 108 ? -12.392 16.341 8.529 1.00 45.91 108 ASP A O 1
ATOM 821 N N . ARG A 1 109 ? -13.688 18.177 8.487 1.00 53.00 109 ARG A N 1
ATOM 822 C CA . ARG A 1 109 ? -12.606 19.147 8.303 1.00 53.00 109 ARG A CA 1
ATOM 823 C C . ARG A 1 109 ? -12.262 19.720 9.680 1.00 53.00 109 ARG A C 1
ATOM 825 O O . ARG A 1 109 ? -12.410 20.912 9.922 1.00 53.00 109 ARG A O 1
ATOM 832 N N . GLY A 1 110 ? -11.855 18.845 10.602 1.00 49.16 110 GLY A N 1
ATOM 833 C CA . GLY A 1 110 ? -11.143 19.285 11.796 1.00 49.16 110 GLY A CA 1
ATOM 834 C C . GLY A 1 110 ? -9.878 20.031 11.358 1.00 49.16 110 GLY A C 1
ATOM 835 O O . GLY A 1 110 ? -9.368 19.756 10.265 1.00 49.16 110 GLY A O 1
ATOM 836 N N . PRO A 1 111 ? -9.390 21.009 12.137 1.00 40.19 111 PRO A N 1
ATOM 837 C CA . PRO A 1 111 ? -8.212 21.768 11.750 1.00 40.19 111 PRO A CA 1
ATOM 838 C C . PRO A 1 111 ? -7.064 20.788 11.502 1.00 40.19 111 PRO A C 1
ATOM 840 O O . PRO A 1 111 ? -6.675 20.039 12.396 1.00 40.19 111 PRO A O 1
ATOM 843 N N . THR A 1 112 ? -6.525 20.778 10.281 1.00 48.91 112 THR A N 1
ATOM 844 C CA . THR A 1 112 ? -5.185 20.243 10.044 1.00 48.91 112 THR A CA 1
ATOM 845 C C . THR A 1 112 ? -4.270 21.020 10.974 1.00 48.91 112 THR A C 1
ATOM 847 O O . THR A 1 112 ? -4.059 22.215 10.751 1.00 48.91 112 THR A O 1
ATOM 850 N N . SER A 1 113 ? -3.797 20.379 12.045 1.00 47.53 113 SER A N 1
ATOM 851 C CA . SER A 1 113 ? -2.778 20.968 12.907 1.00 47.53 113 SER A CA 1
ATOM 852 C C . SER A 1 113 ? -1.645 21.467 12.008 1.00 47.53 113 SER A C 1
ATOM 854 O O . SER A 1 113 ? -1.138 20.681 11.197 1.00 47.53 113 SER A O 1
ATOM 856 N N . PRO A 1 114 ? -1.263 22.753 12.092 1.00 42.56 114 PRO A N 1
ATOM 857 C CA . PRO A 1 114 ? -0.137 23.268 11.330 1.00 42.56 114 PRO A CA 1
ATOM 858 C C . PRO A 1 114 ? 1.090 22.389 11.610 1.00 42.56 114 PRO A C 1
ATOM 860 O O . PRO A 1 114 ? 1.512 22.270 12.756 1.00 42.56 114 PRO A O 1
ATOM 863 N N . GLY A 1 115 ? 1.616 21.720 10.579 1.00 55.47 115 GLY A N 1
ATOM 864 C CA . GLY A 1 115 ? 2.815 20.878 10.678 1.00 55.47 115 GLY A CA 1
ATOM 865 C C . GLY A 1 115 ? 2.605 19.357 10.684 1.00 55.47 115 GLY A C 1
ATOM 866 O O . GLY A 1 115 ? 3.595 18.636 10.746 1.00 55.47 115 GLY A O 1
ATOM 867 N N . THR A 1 116 ? 1.375 18.834 10.596 1.00 61.88 116 THR A N 1
ATOM 868 C CA . THR A 1 116 ? 1.152 17.384 10.389 1.00 61.88 116 THR A CA 1
ATOM 869 C C . THR A 1 116 ? 1.041 17.064 8.896 1.00 61.88 116 THR A C 1
ATOM 871 O O . THR A 1 116 ? 0.175 17.611 8.216 1.00 61.88 116 THR A O 1
ATOM 874 N N . ASP A 1 117 ? 1.907 16.187 8.374 1.00 85.44 117 ASP A N 1
ATOM 875 C CA . ASP A 1 117 ? 1.819 15.739 6.978 1.00 85.44 117 ASP A CA 1
ATOM 876 C C . ASP A 1 117 ? 0.533 14.921 6.710 1.00 85.44 117 ASP A C 1
ATOM 878 O O . ASP A 1 117 ? -0.160 14.450 7.625 1.00 85.44 117 ASP A O 1
ATOM 882 N N . GLY A 1 118 ? 0.169 14.783 5.432 1.00 88.31 118 GLY A N 1
ATOM 883 C CA . GLY A 1 118 ? -1.071 14.110 5.030 1.00 88.31 118 GLY A CA 1
ATOM 884 C C . GLY A 1 118 ? -1.123 12.635 5.444 1.00 88.31 118 GLY A C 1
ATOM 885 O O . GLY A 1 118 ? -2.171 12.147 5.870 1.00 88.31 118 GLY A O 1
ATOM 886 N N . LEU A 1 119 ? 0.021 11.944 5.423 1.00 92.06 119 LEU A N 1
ATOM 887 C CA . LEU A 1 119 ? 0.135 10.546 5.840 1.00 92.06 119 LEU A CA 1
ATOM 888 C C . LEU A 1 119 ? -0.097 10.383 7.346 1.00 92.06 119 LEU A C 1
ATOM 890 O O . LEU A 1 119 ? -0.847 9.510 7.766 1.00 92.06 119 LEU A O 1
ATOM 894 N N . THR A 1 120 ? 0.486 11.240 8.176 1.00 91.81 120 THR A N 1
ATOM 895 C CA . THR A 1 120 ? 0.297 11.200 9.630 1.00 91.81 120 THR A CA 1
ATOM 896 C C . THR A 1 120 ? -1.159 11.466 9.991 1.00 91.81 120 THR A C 1
ATOM 898 O O . THR A 1 120 ? -1.730 10.741 10.806 1.00 91.81 120 THR A O 1
ATOM 901 N N . SER A 1 121 ? -1.794 12.433 9.325 1.00 90.38 121 SER A N 1
ATOM 902 C CA . SER A 1 121 ? -3.223 12.718 9.501 1.00 90.38 121 SER A CA 1
ATOM 903 C C . SER A 1 121 ? -4.097 11.514 9.124 1.00 90.38 121 SER A C 1
ATOM 905 O O . SER A 1 121 ? -5.017 11.151 9.859 1.00 90.38 121 SER A O 1
ATOM 907 N N . LEU A 1 122 ? -3.780 10.851 8.007 1.00 92.12 122 LEU A N 1
ATOM 908 C CA . LEU A 1 122 ? -4.466 9.641 7.558 1.00 92.12 122 LEU A CA 1
ATOM 909 C C . LEU A 1 122 ? -4.330 8.497 8.574 1.00 92.12 122 LEU A C 1
ATOM 911 O O . LEU A 1 122 ? -5.321 7.845 8.900 1.00 92.12 122 LEU A O 1
ATOM 915 N N . LEU A 1 123 ? -3.129 8.283 9.118 1.00 92.56 123 LEU A N 1
ATOM 916 C CA . LEU A 1 123 ? -2.867 7.227 10.100 1.00 92.56 123 LEU A CA 1
ATOM 917 C C . LEU A 1 123 ? -3.596 7.458 11.423 1.00 92.56 123 LEU A C 1
ATOM 919 O O . LEU A 1 123 ? -4.166 6.516 11.971 1.00 92.56 123 LEU A O 1
ATOM 923 N N . LEU A 1 124 ? -3.614 8.699 11.917 1.00 91.50 124 LEU A N 1
ATOM 924 C CA . LEU A 1 124 ? -4.371 9.057 13.118 1.00 91.50 124 LEU A CA 1
ATOM 925 C C . LEU A 1 124 ? -5.866 8.787 12.927 1.00 91.50 124 LEU A C 1
ATOM 927 O O . LEU A 1 124 ? -6.521 8.259 13.824 1.00 91.50 124 LEU A O 1
ATOM 931 N N . ARG A 1 125 ? -6.401 9.078 11.737 1.00 90.00 125 ARG A N 1
ATOM 932 C CA . ARG A 1 125 ? -7.796 8.771 11.411 1.00 90.00 125 ARG A CA 1
ATOM 933 C C . ARG A 1 125 ? -8.062 7.267 11.327 1.00 90.00 125 ARG A C 1
ATOM 935 O O . ARG A 1 125 ? -9.073 6.804 11.849 1.00 90.00 125 ARG A O 1
ATOM 942 N N . MET A 1 126 ? -7.157 6.496 10.720 1.00 90.88 126 MET A N 1
ATOM 943 C CA . MET A 1 126 ? -7.261 5.031 10.681 1.00 90.88 126 MET A CA 1
ATOM 944 C C . MET A 1 126 ? -7.354 4.424 12.088 1.00 90.88 126 MET A C 1
ATOM 946 O O . MET A 1 126 ? -8.138 3.496 12.295 1.00 90.88 126 MET A O 1
ATOM 950 N N . ASP A 1 127 ? -6.586 4.965 13.038 1.00 89.88 127 ASP A N 1
ATOM 951 C CA . ASP A 1 127 ? -6.582 4.530 14.439 1.00 89.88 127 ASP A CA 1
ATOM 952 C C . ASP A 1 127 ? -7.837 4.947 15.208 1.00 89.88 127 ASP A C 1
ATOM 954 O O . ASP A 1 127 ? -8.319 4.188 16.047 1.00 89.88 127 ASP A O 1
ATOM 958 N N . ALA A 1 128 ? -8.358 6.146 14.939 1.00 89.81 128 ALA A N 1
ATOM 959 C CA . ALA A 1 128 ? -9.559 6.661 15.591 1.00 89.81 128 ALA A CA 1
ATOM 960 C C . ALA A 1 128 ? -10.838 5.938 15.131 1.00 89.81 128 ALA A C 1
ATOM 962 O O . ALA A 1 128 ? -11.796 5.826 15.896 1.00 89.81 128 ALA A O 1
ATOM 963 N N . GLU A 1 129 ? -10.849 5.420 13.901 1.00 86.12 129 GLU A N 1
ATOM 964 C CA . GLU A 1 129 ? -11.994 4.735 13.294 1.00 86.12 129 GLU A CA 1
ATOM 965 C C . GLU A 1 129 ? -11.671 3.256 12.980 1.00 86.12 129 GLU A C 1
ATOM 967 O O . GLU A 1 129 ? -11.640 2.889 11.807 1.00 86.12 129 GLU A O 1
ATOM 972 N N . PRO A 1 130 ? -11.383 2.370 13.953 1.00 82.19 130 PRO A N 1
ATOM 973 C CA . PRO A 1 130 ? -11.019 0.983 13.652 1.00 82.19 130 PRO A CA 1
ATOM 974 C C . PRO A 1 130 ? -12.162 0.236 12.949 1.00 82.19 130 PRO A C 1
ATOM 976 O O . PRO A 1 130 ? -13.333 0.404 13.304 1.00 82.19 130 PRO A O 1
ATOM 979 N N . VAL A 1 131 ? -11.830 -0.620 11.976 1.00 83.56 131 VAL A N 1
ATOM 980 C CA . VAL A 1 131 ? -12.825 -1.489 11.330 1.00 83.56 131 VAL A CA 1
ATOM 981 C C . VAL A 1 131 ? -13.323 -2.494 12.361 1.00 83.56 131 VAL A C 1
ATOM 983 O O . VAL A 1 131 ? -12.548 -3.240 12.954 1.00 83.56 131 VAL A O 1
ATOM 986 N N . ARG A 1 132 ? -14.636 -2.509 12.588 1.00 78.19 132 ARG A N 1
ATOM 987 C CA . ARG A 1 132 ? -15.289 -3.446 13.502 1.00 78.19 132 ARG A CA 1
ATOM 988 C C . ARG A 1 132 ? -16.210 -4.351 12.712 1.00 78.19 132 ARG A C 1
ATOM 990 O O . ARG A 1 132 ? -16.950 -3.886 11.848 1.00 78.19 132 ARG A O 1
ATOM 997 N N . PHE A 1 133 ? -16.193 -5.634 13.049 1.00 71.69 133 PHE A N 1
ATOM 998 C CA . PHE A 1 133 ? -17.231 -6.539 12.591 1.00 71.69 133 PHE A CA 1
ATOM 999 C C . PHE A 1 133 ? -18.565 -6.087 13.192 1.00 71.69 133 PHE A C 1
ATOM 1001 O O . PHE A 1 133 ? -18.725 -6.046 14.411 1.00 71.69 133 PHE A O 1
ATOM 1008 N N . VAL A 1 134 ? -19.512 -5.731 12.331 1.00 72.88 134 VAL A N 1
ATOM 1009 C CA . VAL A 1 134 ? -20.897 -5.486 12.722 1.00 72.88 134 VAL A CA 1
ATOM 1010 C C . VAL A 1 134 ? -21.705 -6.631 12.139 1.00 72.88 134 VAL A C 1
ATOM 1012 O O . VAL A 1 134 ? -21.798 -6.764 10.920 1.00 72.88 134 VAL A O 1
ATOM 1015 N N . GLN A 1 135 ? -22.263 -7.480 13.001 1.00 72.81 135 GLN A N 1
ATOM 1016 C CA . GLN A 1 135 ? -23.179 -8.525 12.562 1.00 72.81 135 GLN A CA 1
ATOM 1017 C C . GLN A 1 135 ? -24.448 -7.855 12.025 1.00 72.81 135 GLN A C 1
ATOM 1019 O O . GLN A 1 135 ? -25.291 -7.385 12.785 1.00 72.81 135 GLN A O 1
ATOM 1024 N N . GLY A 1 136 ? -24.557 -7.763 10.702 1.00 61.75 136 GLY A N 1
ATOM 1025 C CA . GLY A 1 136 ? -25.740 -7.244 10.027 1.00 61.75 136 GLY A CA 1
ATOM 1026 C C . GLY A 1 136 ? -26.847 -8.289 10.029 1.00 61.75 136 GLY A C 1
ATOM 1027 O O . GLY A 1 136 ? -26.981 -9.041 9.071 1.00 61.75 136 GLY A O 1
ATOM 1028 N N . GLY A 1 137 ? -27.621 -8.359 11.108 1.00 59.25 137 GLY A N 1
ATOM 1029 C CA . GLY A 1 137 ? -28.808 -9.202 11.178 1.00 59.25 137 GLY A CA 1
ATOM 1030 C C . GLY A 1 137 ? -29.782 -8.663 12.212 1.00 59.25 137 GLY A C 1
ATOM 1031 O O . GLY A 1 137 ? -29.409 -8.452 13.364 1.00 59.25 137 GLY A O 1
ATOM 1032 N N . PHE A 1 138 ? -31.031 -8.444 11.807 1.00 61.09 138 PHE A N 1
ATOM 1033 C CA . PHE A 1 138 ? -32.116 -8.396 12.776 1.00 61.09 138 PHE A CA 1
ATOM 1034 C C . PHE A 1 138 ? -32.265 -9.806 13.350 1.00 61.09 138 PHE A C 1
ATOM 1036 O O . PHE A 1 138 ? -32.217 -10.783 12.603 1.00 61.09 138 PHE A O 1
ATOM 1043 N N . ILE A 1 139 ? -32.405 -9.916 14.671 1.00 58.84 139 ILE A N 1
ATOM 1044 C CA . ILE A 1 139 ? -32.828 -11.177 15.279 1.00 58.84 139 ILE A CA 1
ATOM 1045 C C . ILE A 1 139 ? -34.249 -11.423 14.762 1.00 58.84 139 ILE A C 1
ATOM 1047 O O . ILE A 1 139 ? -35.149 -10.635 15.054 1.00 58.84 139 ILE A O 1
ATOM 1051 N N . HIS A 1 140 ? -34.400 -12.435 13.910 1.00 52.34 140 HIS A N 1
ATOM 1052 C CA . HIS A 1 140 ? -35.685 -12.935 13.433 1.00 52.34 140 HIS A CA 1
ATOM 1053 C C . HIS A 1 140 ? -36.102 -14.126 14.287 1.00 52.34 140 HIS A C 1
ATOM 1055 O O . HIS A 1 140 ? -35.213 -14.958 14.586 1.00 52.34 140 HIS A O 1
#

Radius of gyration: 16.5 Å; chains: 1; bounding box: 56×39×32 Å

Secondary structure (DSSP, 8-state):
--EEEEEE--SSS-GGGSPBP-TTEEEEEE-TTSPPPS---TTB--EE---THHHHHHHHHHTS-GGG-TT-EEEE-TTS-EEEEEPTT--S--GGGBS---S-SSS------TT--HHHHHHHHHHHS-----------

Sequence (140 aa):
HQRVRVVAFEGEGDAGALPLEDPRFLTLLLTRDGKPPVNVPQFRAGCVAASPLAWDAYARIAGIAPNRLAGTEFLADRDGWLRARSLPGRDAWGTADLLCSTGQVNKDRGPTSPGTDGLTSLLLRMDAEPVRFVQGGFIH